Protein AF-A0A2V6CIP6-F1 (afdb_monomer)

Sequence (164 aa):
DAQRKRTTEAEFRQERDLVDTAALKHWMTNNDLSCHQFDTLMIDEARVKWVQKLAEVAARNCLPEQLRISGDYPRLVARAAHKNSLLHSMRMRNPRLESVGLTYGELLRWYFEKVLGHTVPADIDKYARDLGFASPDAFRRALLKEYLYQRYERRNENSSERFG

Radius of gyration: 22.65 Å; Cα contacts (8 Å, |Δi|>4): 79; chains: 1; bounding box: 54×36×58 Å

Solvent-accessible surface area (backbone atoms only — not comparable to full-atom values): 9261 Å² total; per-residue (Å²): 107,74,68,54,25,54,52,40,45,53,51,56,24,60,79,66,71,32,78,47,73,66,54,39,48,50,52,29,57,78,66,76,42,51,74,68,54,48,55,50,49,29,44,52,50,37,48,52,56,47,52,50,54,51,50,52,53,53,50,60,70,46,41,65,59,51,28,51,75,74,60,51,36,66,60,53,52,52,50,53,52,51,49,52,54,51,33,53,75,69,71,42,83,77,69,52,53,78,85,72,76,49,55,72,68,57,53,45,47,46,47,26,48,70,71,69,68,40,79,73,66,93,57,55,58,60,52,30,45,76,77,65,36,96,38,57,67,55,40,52,45,52,52,51,53,50,51,55,46,55,55,49,51,55,53,48,53,62,48,54,66,73,77,104

Structure (mmCIF, N/CA/C/O backbone):
data_AF-A0A2V6CIP6-F1
#
_entry.id   AF-A0A2V6CIP6-F1
#
loop_
_atom_site.group_PDB
_atom_site.id
_atom_site.type_symbol
_atom_site.label_atom_id
_atom_site.label_alt_id
_atom_site.label_comp_id
_atom_site.label_asym_id
_atom_site.label_entity_id
_atom_site.label_seq_id
_atom_site.pdbx_PDB_ins_code
_atom_site.Cartn_x
_atom_site.Cartn_y
_atom_site.Cartn_z
_atom_site.occupancy
_atom_site.B_iso_or_equiv
_atom_site.auth_seq_id
_atom_site.auth_comp_id
_atom_site.auth_asym_id
_atom_site.auth_atom_id
_atom_site.pdbx_PDB_model_num
ATOM 1 N N . ASP A 1 1 ? -8.765 17.835 17.679 1.00 63.31 1 ASP A N 1
ATOM 2 C CA . ASP A 1 1 ? -9.325 16.539 18.120 1.00 63.31 1 ASP A CA 1
ATOM 3 C C . ASP A 1 1 ? -10.707 16.199 17.593 1.00 63.31 1 ASP A C 1
ATOM 5 O O . ASP A 1 1 ? -10.835 15.133 17.007 1.00 63.31 1 ASP A O 1
ATOM 9 N N . ALA A 1 2 ? -11.711 17.078 17.683 1.00 75.94 2 ALA A N 1
ATOM 10 C CA . ALA A 1 2 ? -13.085 16.748 17.270 1.00 75.94 2 ALA A CA 1
ATOM 11 C C . ALA A 1 2 ? -13.227 16.190 15.833 1.00 75.94 2 ALA A C 1
ATOM 13 O O . ALA A 1 2 ? -13.966 15.233 15.620 1.00 75.94 2 ALA A O 1
ATOM 14 N N . GLN A 1 3 ? -12.490 16.736 14.856 1.00 76.69 3 GLN A N 1
ATOM 15 C CA . GLN A 1 3 ? -12.531 16.244 13.472 1.00 76.69 3 GLN A CA 1
ATOM 16 C C . GLN A 1 3 ? -11.895 14.853 13.314 1.00 76.69 3 GLN A C 1
ATOM 18 O O . GLN A 1 3 ? -12.451 14.002 12.631 1.00 76.69 3 GLN A O 1
ATOM 23 N N . ARG A 1 4 ? -10.758 14.598 13.978 1.00 76.06 4 ARG A N 1
ATOM 24 C CA . ARG A 1 4 ? -10.074 13.292 13.937 1.00 76.06 4 ARG A CA 1
ATOM 25 C C . ARG A 1 4 ? -10.904 12.204 14.613 1.00 76.06 4 ARG A C 1
ATOM 27 O O . ARG A 1 4 ? -10.973 11.098 14.087 1.00 76.06 4 ARG A O 1
ATOM 34 N N . LYS A 1 5 ? -11.581 12.549 15.716 1.00 86.50 5 LYS A N 1
ATOM 35 C CA . LYS A 1 5 ? -12.553 11.674 16.380 1.00 86.50 5 LYS A CA 1
ATOM 36 C C . LYS A 1 5 ? -13.651 11.247 15.405 1.00 86.50 5 LYS A C 1
ATOM 38 O O . LYS A 1 5 ? -13.838 10.060 15.201 1.00 86.50 5 LYS A O 1
ATOM 43 N N . ARG A 1 6 ? -14.319 12.207 14.748 1.00 84.69 6 ARG A N 1
ATOM 44 C CA . ARG A 1 6 ? -15.424 11.931 13.806 1.00 84.69 6 ARG A CA 1
ATOM 45 C C . ARG A 1 6 ? -15.005 11.041 12.636 1.00 84.69 6 ARG A C 1
ATOM 47 O O . ARG A 1 6 ? -15.754 10.151 12.258 1.00 84.69 6 ARG A O 1
ATOM 54 N N . THR A 1 7 ? -13.821 11.270 12.068 1.00 83.88 7 THR A N 1
ATOM 55 C CA . THR A 1 7 ? -13.294 10.417 10.992 1.00 83.88 7 THR A CA 1
ATOM 56 C C . THR A 1 7 ? -13.001 9.004 11.495 1.00 83.88 7 THR A C 1
ATOM 58 O O . THR A 1 7 ? -13.441 8.042 10.877 1.00 83.88 7 THR A O 1
ATOM 61 N N . THR A 1 8 ? -12.337 8.881 12.646 1.00 86.44 8 THR A N 1
ATOM 62 C CA . THR A 1 8 ? -12.010 7.581 13.255 1.00 86.44 8 THR A CA 1
ATOM 63 C C . THR A 1 8 ? -13.270 6.799 13.613 1.00 86.44 8 THR A C 1
ATOM 65 O O . THR A 1 8 ? -13.346 5.607 13.354 1.00 86.44 8 THR A O 1
ATOM 68 N N . GLU A 1 9 ? -14.285 7.476 14.145 1.00 88.81 9 GLU A N 1
ATOM 69 C CA . GLU A 1 9 ? -15.583 6.895 14.473 1.00 88.81 9 GLU A CA 1
ATOM 70 C C . GLU A 1 9 ? -16.319 6.383 13.227 1.00 88.81 9 GLU A C 1
ATOM 72 O O . GLU A 1 9 ? -16.853 5.276 13.241 1.00 88.81 9 GLU A O 1
ATOM 77 N N . ALA A 1 10 ? -16.326 7.153 12.136 1.00 86.69 10 ALA A N 1
ATOM 78 C CA . ALA A 1 10 ? -16.939 6.732 10.878 1.00 86.69 10 ALA A CA 1
ATOM 79 C C . ALA A 1 10 ? -16.238 5.498 10.283 1.00 86.69 10 ALA A C 1
ATOM 81 O O . ALA A 1 10 ? -16.908 4.546 9.887 1.00 86.69 10 ALA A O 1
ATOM 82 N N . GLU A 1 11 ? -14.903 5.484 10.277 1.00 84.62 11 GLU A N 1
ATOM 83 C CA . GLU A 1 11 ? -14.105 4.332 9.836 1.00 84.62 11 GLU A CA 1
ATOM 84 C C . GLU A 1 11 ? -14.337 3.108 10.730 1.00 84.62 11 GLU A C 1
ATOM 86 O O . GLU A 1 11 ? -14.597 2.017 10.230 1.00 84.62 11 GLU A O 1
ATOM 91 N N . PHE A 1 12 ? -14.310 3.293 12.054 1.00 88.12 12 PHE A N 1
ATOM 92 C CA . PHE A 1 12 ? -14.529 2.228 13.033 1.00 88.12 12 PHE A CA 1
ATOM 93 C C . PHE A 1 12 ? -15.889 1.554 12.840 1.00 88.12 12 PHE A C 1
ATOM 95 O O . PHE A 1 12 ? -15.987 0.325 12.894 1.00 88.12 12 PHE A O 1
ATOM 102 N N . ARG A 1 13 ? -16.929 2.362 12.592 1.00 88.81 13 ARG A N 1
ATOM 103 C CA . ARG A 1 13 ? -18.281 1.879 12.303 1.00 88.81 13 ARG A CA 1
ATOM 104 C C . ARG A 1 13 ? -18.343 1.134 10.975 1.00 88.81 13 ARG A C 1
ATOM 106 O O . ARG A 1 13 ? -18.926 0.058 10.923 1.00 88.81 13 ARG A O 1
ATOM 113 N N . GLN A 1 14 ? -17.730 1.678 9.926 1.00 84.50 14 GLN A N 1
ATOM 114 C CA . GLN A 1 14 ? -17.719 1.065 8.599 1.00 84.50 14 GLN A CA 1
ATOM 115 C C . GLN A 1 14 ? -16.997 -0.290 8.588 1.00 84.50 14 GLN A C 1
ATOM 117 O O . GLN A 1 14 ? -17.473 -1.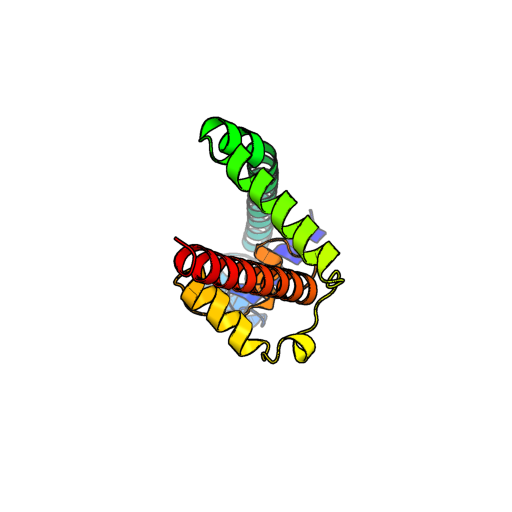226 7.963 1.00 84.50 14 GLN A O 1
ATOM 122 N N . GLU A 1 15 ? -15.874 -0.420 9.292 1.00 83.69 15 GLU A N 1
ATOM 123 C CA . GLU A 1 15 ? -15.105 -1.672 9.373 1.00 83.69 15 GLU A CA 1
ATOM 124 C C . GLU A 1 15 ? -15.840 -2.808 10.097 1.00 83.69 15 GLU A C 1
ATOM 126 O O . GLU A 1 15 ? -15.459 -3.968 9.956 1.00 83.69 15 GLU A O 1
ATOM 131 N N . ARG A 1 16 ? -16.846 -2.476 10.912 1.00 84.31 16 ARG A N 1
ATOM 132 C CA . ARG A 1 16 ? -17.571 -3.416 11.784 1.00 84.31 16 ARG A CA 1
ATOM 133 C C . ARG A 1 16 ? -19.053 -3.521 11.436 1.00 84.31 16 ARG A C 1
ATOM 135 O O . ARG A 1 16 ? -19.824 -4.034 12.241 1.00 84.31 16 ARG A O 1
ATOM 142 N N . ASP A 1 17 ? -19.446 -2.985 10.281 1.00 85.19 17 ASP A N 1
ATOM 143 C CA . ASP A 1 17 ? -20.836 -2.911 9.823 1.00 85.19 17 ASP A CA 1
ATOM 144 C C . ASP A 1 17 ? -21.795 -2.252 10.842 1.00 85.19 17 ASP A C 1
ATOM 146 O O . ASP A 1 17 ? -23.003 -2.483 10.842 1.00 85.19 17 ASP A O 1
ATOM 150 N N . LEU A 1 18 ? -21.280 -1.353 11.690 1.00 88.50 18 LEU A N 1
ATOM 151 C CA . LEU A 1 18 ? -22.044 -0.589 12.690 1.00 88.50 18 LEU A CA 1
ATOM 152 C C . LEU A 1 18 ? -22.603 0.706 12.083 1.00 88.50 18 LEU A C 1
ATOM 154 O O . LEU A 1 18 ? -22.442 1.802 12.628 1.00 88.50 18 LEU A O 1
ATOM 158 N N . VAL A 1 19 ? -23.203 0.588 10.900 1.00 80.38 19 VAL A N 1
ATOM 159 C CA . VAL A 1 19 ? -23.657 1.740 10.108 1.00 80.38 19 VAL A CA 1
ATOM 160 C C . VAL A 1 19 ? -24.877 2.402 10.751 1.00 80.38 19 VAL A C 1
ATOM 162 O O . VAL A 1 19 ? -25.018 3.625 10.698 1.00 80.38 19 VAL A O 1
ATOM 165 N N . ASP A 1 20 ? -25.734 1.612 11.401 1.00 86.94 20 ASP A N 1
ATOM 166 C CA . ASP A 1 20 ? -26.936 2.104 12.066 1.00 86.94 20 ASP A CA 1
ATOM 167 C C . ASP A 1 20 ? -26.708 2.415 13.566 1.00 86.94 20 ASP A C 1
ATOM 169 O O . ASP A 1 20 ? -25.864 1.827 14.251 1.00 86.94 20 ASP A O 1
ATOM 173 N N . THR A 1 21 ? -27.480 3.370 14.092 1.00 85.12 21 THR A N 1
ATOM 174 C CA . THR A 1 21 ? -27.384 3.837 15.485 1.00 85.12 21 THR A CA 1
ATOM 175 C C . THR A 1 21 ? -27.805 2.783 16.519 1.00 85.12 21 THR A C 1
ATOM 177 O O . THR A 1 21 ? -27.266 2.763 17.624 1.00 85.12 21 THR A O 1
ATOM 180 N N . ALA A 1 22 ? -28.761 1.914 16.199 1.00 88.94 22 ALA A N 1
ATOM 181 C CA . ALA A 1 22 ? -29.170 0.777 17.020 1.00 88.94 22 ALA A CA 1
ATOM 182 C C . ALA A 1 22 ? -28.100 -0.329 17.057 1.00 88.94 22 ALA A C 1
ATOM 184 O O . ALA A 1 22 ? -27.813 -0.825 18.144 1.00 88.94 22 ALA A O 1
ATOM 185 N N . ALA A 1 23 ? -27.456 -0.657 15.933 1.00 88.56 23 ALA A N 1
ATOM 186 C CA . ALA A 1 23 ? -26.330 -1.586 15.856 1.00 88.56 23 ALA A CA 1
ATOM 187 C C . ALA A 1 23 ? -25.147 -1.085 16.692 1.00 88.56 23 ALA A C 1
ATOM 189 O O . ALA A 1 23 ? -24.597 -1.830 17.504 1.00 88.56 23 ALA A O 1
ATOM 190 N N . LEU A 1 24 ? -24.813 0.207 16.582 1.00 89.81 24 LEU A N 1
ATOM 191 C CA . LEU A 1 24 ? -23.804 0.820 17.443 1.00 89.81 24 LEU A CA 1
ATOM 192 C C . LEU A 1 24 ? -24.207 0.776 18.917 1.00 89.81 24 LEU A C 1
ATOM 194 O O . LEU A 1 24 ? -23.387 0.428 19.760 1.00 89.81 24 LEU A O 1
ATOM 198 N N . LYS A 1 25 ? -25.454 1.132 19.247 1.00 89.25 25 LYS A N 1
ATOM 199 C CA . LYS A 1 25 ? -25.923 1.125 20.635 1.00 89.25 25 LYS A CA 1
ATOM 200 C C . LYS A 1 25 ? -25.876 -0.282 21.221 1.00 89.25 25 LYS A C 1
ATOM 202 O O . LYS A 1 25 ? -25.443 -0.441 22.354 1.00 89.25 25 LYS A O 1
ATOM 207 N N . HIS A 1 26 ? -26.262 -1.290 20.444 1.00 91.56 26 HIS A N 1
ATOM 208 C CA . HIS A 1 26 ? -26.163 -2.689 20.838 1.00 91.56 26 HIS A CA 1
ATOM 209 C C . HIS A 1 26 ? -24.705 -3.101 21.065 1.00 91.56 26 HIS A C 1
ATOM 211 O O . HIS A 1 26 ? -24.393 -3.679 22.100 1.00 91.56 26 HIS A O 1
ATOM 217 N N . TRP A 1 27 ? -23.795 -2.725 20.163 1.00 93.56 27 TRP A N 1
ATOM 218 C CA . TRP A 1 27 ? -22.363 -2.949 20.347 1.00 93.56 27 TRP A CA 1
ATOM 219 C C . TRP A 1 27 ? -21.833 -2.261 21.613 1.00 93.56 27 TRP A C 1
ATOM 221 O O . TRP A 1 27 ? -21.147 -2.897 22.405 1.00 93.56 27 TRP A O 1
ATOM 231 N N . MET A 1 28 ? -22.197 -1.000 21.859 1.00 94.06 28 MET A N 1
ATOM 232 C CA . MET A 1 28 ? -21.804 -0.276 23.071 1.00 94.06 28 MET A CA 1
ATOM 233 C C . MET A 1 28 ? -22.343 -0.949 24.334 1.00 94.06 28 MET A C 1
ATOM 235 O O . MET A 1 28 ? -21.593 -1.116 25.287 1.00 94.06 28 MET A O 1
ATOM 239 N N . THR A 1 29 ? -23.610 -1.374 24.337 1.00 93.56 29 THR A N 1
ATOM 240 C CA . THR A 1 29 ? -24.207 -2.110 25.460 1.00 93.56 29 THR A CA 1
ATOM 241 C C . THR A 1 29 ? -23.497 -3.439 25.698 1.00 93.56 29 THR A C 1
ATOM 243 O O . THR A 1 29 ? -23.178 -3.743 26.837 1.00 93.56 29 THR A O 1
ATOM 246 N N . ASN A 1 30 ? -23.174 -4.190 24.644 1.00 94.44 30 ASN A N 1
ATOM 247 C CA . ASN A 1 30 ? -22.440 -5.453 24.764 1.00 94.44 30 ASN A CA 1
ATOM 248 C C . ASN A 1 30 ? -20.991 -5.269 25.249 1.00 94.44 30 ASN A C 1
ATOM 250 O O . ASN A 1 30 ? -20.375 -6.239 25.677 1.00 94.44 30 ASN A O 1
ATOM 254 N N . ASN A 1 31 ? -20.439 -4.056 25.150 1.00 92.00 31 ASN A N 1
ATOM 255 C CA . ASN A 1 31 ? -19.096 -3.711 25.623 1.00 92.00 31 ASN A CA 1
ATOM 256 C C . ASN A 1 31 ? -19.124 -2.858 26.907 1.00 92.00 31 ASN A C 1
ATOM 258 O O . ASN A 1 31 ? -18.098 -2.292 27.276 1.00 92.00 31 ASN A O 1
ATOM 262 N N . ASP A 1 32 ? -20.284 -2.731 27.562 1.00 94.25 32 ASP A N 1
ATOM 263 C CA . ASP A 1 32 ? -20.482 -1.931 28.779 1.00 94.25 32 ASP A CA 1
ATOM 264 C C . ASP A 1 32 ? -20.008 -0.469 28.652 1.00 94.25 32 ASP A C 1
ATOM 266 O O . ASP A 1 32 ? -19.502 0.148 29.593 1.00 94.25 32 ASP A O 1
ATOM 270 N N . LEU A 1 33 ? -20.181 0.114 27.462 1.00 94.00 33 LEU A N 1
ATOM 271 C CA . LEU A 1 33 ? -19.759 1.476 27.152 1.00 94.00 33 LEU A CA 1
ATOM 272 C C . LEU A 1 33 ? -20.924 2.463 27.234 1.00 94.00 33 LEU A C 1
ATOM 274 O O . LEU A 1 33 ? -21.921 2.370 26.515 1.00 94.00 33 LEU A O 1
ATOM 278 N N . SER A 1 34 ? -20.746 3.504 28.044 1.00 93.00 34 SER A N 1
ATOM 279 C CA . SER A 1 34 ? -21.527 4.739 27.940 1.00 93.00 34 SER A CA 1
ATOM 280 C C . SER A 1 34 ? -21.110 5.571 26.720 1.00 93.00 34 SER A C 1
ATOM 282 O O . SER A 1 34 ? -20.009 5.422 26.188 1.00 93.00 34 SER A O 1
ATOM 284 N N . CYS A 1 35 ? -21.950 6.528 26.309 1.00 88.31 35 CYS A N 1
ATO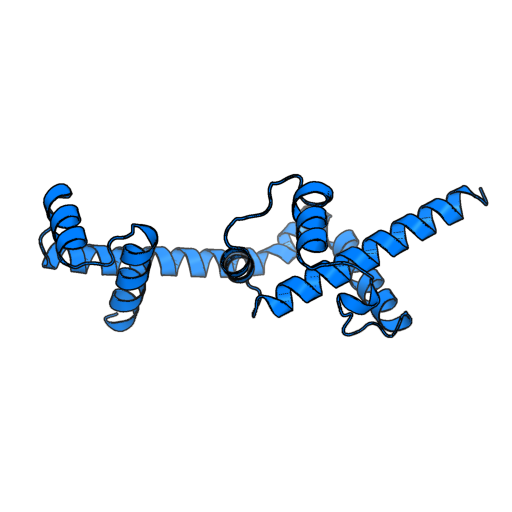M 285 C CA . CYS A 1 35 ? -21.616 7.461 25.224 1.00 88.31 35 CYS A CA 1
ATOM 286 C C . CYS A 1 35 ? -20.313 8.234 25.481 1.00 88.31 35 CYS A C 1
ATOM 288 O O . CYS A 1 35 ? -19.535 8.441 24.557 1.00 88.31 35 CYS A O 1
ATOM 290 N N . HIS A 1 36 ? -20.046 8.621 26.731 1.00 90.94 36 HIS A N 1
ATOM 291 C CA . HIS A 1 36 ? -18.812 9.321 27.093 1.00 90.94 36 HIS A CA 1
ATOM 292 C C . HIS A 1 36 ? -17.577 8.407 27.006 1.00 90.94 36 HIS A C 1
ATOM 294 O O . HIS A 1 36 ? -16.516 8.824 26.537 1.00 90.94 36 HIS A O 1
ATOM 300 N N . GLN A 1 37 ? -17.704 7.150 27.441 1.00 91.06 37 GLN A N 1
ATOM 301 C CA . GLN A 1 37 ? -16.624 6.165 27.323 1.00 91.06 37 GLN A CA 1
ATOM 302 C C . GLN A 1 37 ? -16.350 5.814 25.861 1.00 91.06 37 GLN A C 1
ATOM 304 O O . GLN A 1 37 ? -15.190 5.718 25.477 1.00 91.06 37 GLN A O 1
ATOM 309 N N . PHE A 1 38 ? -17.389 5.705 25.033 1.00 91.62 38 PHE A N 1
ATOM 310 C CA . PHE A 1 38 ? -17.234 5.535 23.591 1.00 91.62 38 PHE A CA 1
ATOM 311 C C . PHE A 1 38 ? -16.521 6.728 22.943 1.00 91.62 38 PHE A C 1
ATOM 313 O O . PHE A 1 38 ? -15.585 6.544 22.171 1.00 91.62 38 PHE A O 1
ATOM 320 N N . ASP A 1 39 ? -16.895 7.956 23.308 1.00 90.31 39 ASP A N 1
ATOM 321 C CA . ASP A 1 39 ? -16.215 9.160 22.824 1.00 90.31 39 ASP A CA 1
ATOM 322 C C . ASP A 1 39 ? -14.728 9.176 23.205 1.00 90.31 39 ASP A C 1
ATOM 324 O O . ASP A 1 39 ? -13.880 9.521 22.380 1.00 90.31 39 ASP A O 1
ATOM 328 N N . THR A 1 40 ? -14.407 8.762 24.433 1.00 91.81 40 THR A N 1
ATOM 329 C CA . THR A 1 40 ? -13.021 8.634 24.908 1.00 91.81 40 THR A CA 1
ATOM 330 C C . THR A 1 40 ? -12.272 7.556 24.125 1.00 91.81 40 THR A C 1
ATOM 332 O O . THR A 1 40 ? -11.173 7.806 23.635 1.00 91.81 40 THR A O 1
ATOM 335 N N . LEU A 1 41 ? -12.904 6.400 23.907 1.00 92.62 41 LEU A N 1
ATOM 336 C CA . LEU A 1 41 ? -12.349 5.299 23.122 1.00 92.62 41 LEU A CA 1
ATOM 337 C C . LEU A 1 41 ? -12.018 5.734 21.688 1.00 92.62 41 LEU A C 1
ATOM 339 O O . LEU A 1 41 ? -10.948 5.414 21.184 1.00 92.62 41 LEU A O 1
ATOM 343 N N . MET A 1 42 ? -12.888 6.512 21.037 1.00 93.12 42 MET A N 1
ATOM 344 C CA . MET A 1 42 ? -12.633 7.024 19.684 1.00 93.12 42 MET A CA 1
ATOM 345 C C . MET A 1 42 ? -11.508 8.067 19.641 1.00 93.12 42 MET A C 1
ATOM 347 O O . MET A 1 42 ? -10.820 8.191 18.626 1.00 93.12 42 MET A O 1
ATOM 351 N N . ILE A 1 43 ? -11.293 8.822 20.723 1.00 89.25 43 ILE A N 1
ATOM 352 C CA . ILE A 1 43 ? -10.141 9.729 20.842 1.00 89.25 43 ILE A CA 1
ATOM 353 C C . ILE A 1 43 ? -8.844 8.928 20.968 1.00 89.25 43 ILE A C 1
ATOM 355 O O . ILE A 1 43 ? -7.864 9.253 20.294 1.00 89.25 43 ILE A O 1
ATOM 359 N N . ASP A 1 44 ? -8.830 7.889 21.798 1.00 89.62 44 ASP A N 1
ATOM 360 C CA . ASP A 1 44 ? -7.647 7.051 21.986 1.00 89.62 44 ASP A CA 1
ATOM 361 C C . ASP A 1 44 ? -7.325 6.234 20.731 1.00 89.62 44 ASP A C 1
ATOM 363 O O . ASP A 1 44 ? -6.172 6.207 20.300 1.00 89.62 44 ASP A O 1
ATOM 367 N N . GLU A 1 45 ? -8.337 5.702 20.048 1.00 91.12 45 GLU A N 1
ATOM 368 C CA . GLU A 1 45 ? -8.173 5.054 18.744 1.00 91.12 45 GLU A CA 1
ATOM 369 C C . GLU A 1 45 ? -7.576 6.022 17.709 1.00 91.12 45 GLU A C 1
ATOM 371 O O . GLU A 1 45 ? -6.631 5.686 16.991 1.00 91.12 45 GLU A O 1
ATOM 376 N N . ALA A 1 46 ? -8.043 7.276 17.679 1.00 85.12 46 ALA A N 1
ATOM 377 C CA . ALA A 1 46 ? -7.483 8.290 16.787 1.00 85.12 46 ALA A CA 1
ATOM 378 C C . ALA A 1 46 ? -5.997 8.572 17.085 1.00 85.12 46 ALA A C 1
ATOM 380 O O . ALA A 1 46 ? -5.222 8.857 16.165 1.00 85.12 46 ALA A O 1
ATOM 381 N N . ARG A 1 47 ? -5.577 8.491 18.357 1.00 85.31 47 ARG A N 1
ATOM 382 C CA . ARG A 1 47 ? -4.167 8.626 18.760 1.00 85.31 47 ARG A CA 1
ATOM 383 C C . ARG A 1 47 ? -3.344 7.421 18.321 1.00 85.31 47 ARG A C 1
ATOM 385 O O . ARG A 1 47 ? -2.257 7.620 17.780 1.00 85.31 47 ARG A O 1
ATOM 392 N N . VAL A 1 48 ? -3.858 6.202 18.491 1.00 87.81 48 VAL A N 1
ATOM 393 C CA . VAL A 1 48 ? -3.192 4.969 18.041 1.00 87.81 48 VAL A CA 1
ATOM 394 C C . VAL A 1 48 ? -2.961 5.007 16.532 1.00 87.81 48 VAL A C 1
ATOM 396 O O . VAL A 1 48 ? -1.817 4.871 16.091 1.00 87.81 48 VAL A O 1
ATOM 399 N N . LYS A 1 49 ? -4.002 5.304 15.742 1.00 83.62 49 LYS A N 1
ATOM 400 C CA . LYS A 1 49 ? -3.883 5.448 14.281 1.00 83.62 49 LYS A CA 1
ATOM 401 C C . LYS A 1 49 ? -2.864 6.521 13.887 1.00 83.62 49 LYS A C 1
ATOM 403 O O . LYS A 1 49 ? -2.119 6.360 12.921 1.00 83.62 49 LYS A O 1
ATOM 408 N N . TRP A 1 50 ? -2.787 7.622 14.637 1.00 80.81 50 TRP A N 1
ATOM 409 C CA . TRP A 1 50 ? -1.795 8.669 14.387 1.00 80.81 50 TRP A CA 1
ATOM 410 C C . TRP A 1 50 ? -0.358 8.203 14.659 1.00 80.81 50 TRP A C 1
ATOM 412 O O . TRP A 1 50 ? 0.519 8.447 13.829 1.00 80.81 50 TRP A O 1
ATOM 422 N N . VAL A 1 51 ? -0.115 7.504 15.771 1.00 85.06 51 VAL A N 1
ATOM 423 C CA . VAL A 1 51 ? 1.207 6.941 16.096 1.00 85.06 51 VAL A CA 1
ATOM 424 C C . VAL A 1 51 ? 1.631 5.905 15.056 1.00 85.06 51 VAL A C 1
ATOM 426 O O . VAL A 1 51 ? 2.768 5.950 14.592 1.00 85.06 51 VAL A O 1
ATOM 429 N N . GLN A 1 52 ? 0.721 5.025 14.631 1.00 83.31 52 GLN A N 1
ATOM 430 C CA . GLN A 1 52 ? 0.986 4.062 13.556 1.00 83.31 52 GLN A CA 1
ATOM 431 C C . GLN A 1 52 ? 1.396 4.771 12.263 1.00 83.31 52 GLN A C 1
ATOM 433 O O . GLN A 1 52 ? 2.430 4.449 11.683 1.00 83.31 52 GLN A O 1
ATOM 438 N N . LYS A 1 53 ? 0.663 5.815 11.865 1.00 77.56 53 LYS A N 1
ATOM 439 C CA . LYS A 1 53 ? 0.989 6.601 10.670 1.00 77.56 53 LYS A CA 1
ATOM 440 C C . LYS A 1 53 ? 2.350 7.297 10.770 1.00 77.56 53 LYS A C 1
ATOM 442 O O . LYS A 1 53 ? 3.075 7.377 9.781 1.00 77.56 53 LYS A O 1
ATOM 447 N N . LEU A 1 54 ? 2.724 7.795 11.950 1.00 77.06 54 LEU A N 1
ATOM 448 C CA . LEU A 1 54 ? 4.062 8.349 12.181 1.00 77.06 54 LEU A CA 1
ATOM 449 C C . LEU A 1 54 ? 5.152 7.277 12.075 1.00 77.06 54 LEU A C 1
ATOM 451 O O . LEU A 1 54 ? 6.184 7.521 11.449 1.00 77.06 54 LEU A O 1
ATOM 455 N N . ALA A 1 55 ? 4.916 6.100 12.655 1.00 79.31 55 ALA A N 1
ATOM 456 C CA . ALA A 1 55 ? 5.839 4.975 12.586 1.00 79.31 55 ALA A CA 1
ATOM 457 C C . ALA A 1 55 ? 6.030 4.488 11.141 1.00 79.31 55 ALA A C 1
ATOM 459 O O . ALA A 1 55 ? 7.161 4.258 10.726 1.00 79.31 55 ALA A O 1
ATOM 460 N N . GLU A 1 56 ? 4.962 4.415 10.343 1.00 80.38 56 GLU A N 1
ATOM 461 C CA . GLU A 1 56 ? 5.039 4.097 8.912 1.00 80.38 56 GLU A CA 1
ATOM 462 C C . GLU A 1 56 ? 5.901 5.100 8.139 1.00 80.38 56 GLU A C 1
ATOM 464 O O . GLU A 1 56 ? 6.723 4.704 7.311 1.00 80.38 56 GLU A O 1
ATOM 469 N N . VAL A 1 57 ? 5.747 6.401 8.408 1.00 75.06 57 VAL A N 1
ATOM 470 C CA . VAL A 1 57 ? 6.565 7.447 7.773 1.00 75.06 57 VAL A CA 1
ATOM 471 C C . VAL A 1 57 ? 8.033 7.304 8.174 1.00 75.06 57 VAL A C 1
ATOM 473 O O . VAL A 1 57 ? 8.9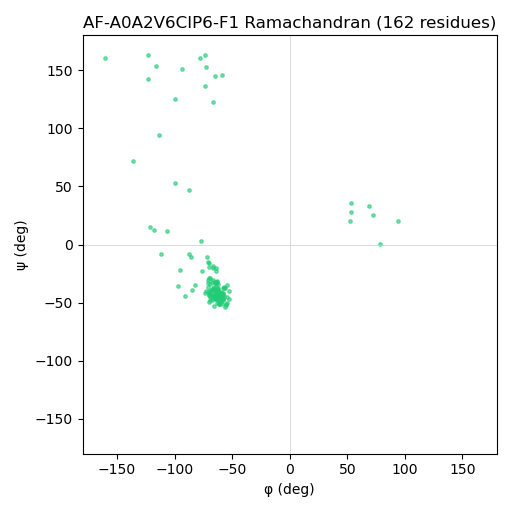07 7.342 7.308 1.00 75.06 57 VAL A O 1
ATOM 476 N N . ALA A 1 58 ? 8.312 7.095 9.462 1.00 72.69 58 ALA A N 1
ATOM 477 C CA . ALA A 1 58 ? 9.670 6.876 9.949 1.00 72.69 58 ALA A CA 1
ATOM 478 C C . ALA A 1 58 ? 10.299 5.623 9.314 1.00 72.69 58 ALA A C 1
ATOM 480 O O . ALA A 1 58 ? 11.410 5.690 8.792 1.00 72.69 58 ALA A O 1
ATOM 481 N N . ALA A 1 59 ? 9.561 4.512 9.261 1.00 78.06 59 ALA A N 1
ATOM 482 C CA . ALA A 1 59 ? 10.008 3.268 8.643 1.00 78.06 59 ALA A CA 1
ATOM 483 C C . ALA A 1 59 ? 10.295 3.435 7.142 1.00 78.06 59 ALA A C 1
ATOM 485 O O . ALA A 1 59 ? 11.325 2.965 6.659 1.00 78.06 59 ALA A O 1
ATOM 486 N N . ARG A 1 60 ? 9.436 4.154 6.401 1.00 78.06 60 ARG A N 1
ATOM 487 C CA . ARG A 1 60 ? 9.673 4.469 4.980 1.00 78.06 60 ARG A CA 1
ATOM 488 C C . ARG A 1 60 ? 10.931 5.314 4.785 1.00 78.06 60 ARG A C 1
ATOM 490 O O . ARG A 1 60 ? 11.675 5.062 3.841 1.00 78.06 60 ARG A O 1
ATOM 497 N N . ASN A 1 61 ? 11.187 6.274 5.672 1.00 78.38 61 ASN A N 1
ATOM 498 C CA . ASN A 1 61 ? 12.372 7.129 5.590 1.00 78.38 61 ASN A CA 1
ATOM 499 C C . ASN A 1 61 ? 13.672 6.378 5.896 1.00 78.38 61 ASN A C 1
ATOM 501 O O . ASN A 1 61 ? 14.697 6.750 5.346 1.00 78.38 61 ASN A O 1
ATOM 505 N N . CYS A 1 62 ? 13.629 5.327 6.720 1.00 84.88 62 CYS A N 1
ATOM 506 C CA . CYS A 1 62 ? 14.789 4.481 7.023 1.00 84.88 62 CYS A CA 1
ATOM 507 C C . CYS A 1 62 ? 14.984 3.319 6.034 1.00 84.88 62 CYS A C 1
ATOM 509 O O . CYS A 1 62 ? 15.981 2.596 6.113 1.00 84.88 62 CYS A O 1
ATOM 511 N N . LEU A 1 63 ? 14.029 3.090 5.127 1.00 85.56 63 LEU A N 1
ATOM 512 C CA . LEU A 1 63 ? 14.074 1.978 4.181 1.00 85.56 63 LEU A CA 1
ATOM 513 C C . LEU A 1 63 ? 15.318 2.019 3.273 1.00 85.56 63 LEU A C 1
ATOM 515 O O . LEU A 1 63 ? 15.943 0.969 3.116 1.00 85.56 63 LEU A O 1
ATOM 519 N N . PRO A 1 64 ? 15.738 3.165 2.695 1.00 87.38 64 PRO A N 1
ATOM 520 C CA . PRO A 1 64 ? 16.960 3.218 1.894 1.00 87.38 64 PRO A CA 1
ATOM 521 C C . PRO A 1 64 ? 18.201 2.782 2.678 1.00 87.38 64 PRO A C 1
ATOM 523 O O . PRO A 1 64 ? 19.029 2.043 2.153 1.00 87.38 64 PRO A O 1
ATOM 526 N N . GLU A 1 65 ? 18.328 3.195 3.936 1.00 90.38 65 GLU A N 1
ATOM 527 C CA . GLU A 1 65 ? 19.444 2.838 4.810 1.00 90.38 65 GLU A CA 1
ATOM 528 C C . GLU A 1 65 ? 19.430 1.340 5.125 1.00 90.38 65 GLU A C 1
ATOM 530 O O . GLU A 1 65 ? 20.464 0.687 5.001 1.00 90.38 65 GLU A O 1
ATOM 535 N N . GLN A 1 66 ? 18.264 0.763 5.423 1.00 88.88 66 GLN A N 1
ATOM 536 C CA . GLN A 1 66 ? 18.131 -0.684 5.630 1.00 88.88 66 GLN A CA 1
ATOM 537 C C . GLN A 1 66 ? 18.452 -1.493 4.368 1.00 88.88 66 GLN A C 1
ATOM 539 O O . GLN A 1 66 ? 19.120 -2.526 4.438 1.00 88.88 66 GLN A O 1
ATOM 544 N N . LEU A 1 67 ? 18.054 -1.006 3.191 1.00 91.06 67 LEU A N 1
ATOM 545 C CA . LEU A 1 67 ? 18.424 -1.621 1.914 1.00 91.06 67 LEU A CA 1
ATOM 546 C C . LEU A 1 67 ? 19.935 -1.536 1.654 1.00 91.06 67 LEU A C 1
ATOM 548 O O . LEU A 1 67 ? 20.502 -2.429 1.027 1.00 91.06 67 LEU A O 1
ATOM 552 N N . ARG A 1 68 ? 20.609 -0.470 2.107 1.00 92.44 68 ARG A N 1
ATOM 553 C CA . ARG A 1 68 ? 22.074 -0.361 2.004 1.00 92.44 68 ARG A CA 1
ATOM 554 C C . ARG A 1 68 ? 22.765 -1.340 2.947 1.00 92.44 68 ARG A C 1
ATOM 556 O O . ARG A 1 68 ? 23.701 -2.002 2.518 1.00 92.44 68 ARG A O 1
ATOM 563 N N . ILE A 1 69 ? 22.281 -1.463 4.184 1.00 92.69 69 ILE A N 1
ATOM 564 C CA . ILE A 1 69 ? 22.825 -2.389 5.189 1.00 92.69 69 ILE A CA 1
ATOM 565 C C . ILE A 1 69 ? 22.672 -3.848 4.743 1.00 92.69 69 ILE A C 1
ATOM 567 O O . ILE A 1 69 ? 23.622 -4.618 4.830 1.00 92.69 69 ILE A O 1
ATOM 571 N N . SER A 1 70 ? 21.502 -4.222 4.223 1.00 91.94 70 SER A N 1
ATOM 572 C CA . SER A 1 70 ? 21.241 -5.573 3.695 1.00 91.94 70 SER A CA 1
ATOM 573 C C . SER A 1 70 ? 21.945 -5.868 2.365 1.00 91.94 70 SER A C 1
ATOM 575 O O . SER A 1 70 ? 21.960 -7.013 1.924 1.00 91.94 70 SER A O 1
ATOM 577 N N . GLY A 1 71 ? 22.525 -4.856 1.709 1.00 91.25 71 GLY A N 1
ATOM 578 C CA . GLY A 1 71 ? 23.181 -4.993 0.407 1.00 91.25 71 GLY A CA 1
ATOM 579 C C . GLY A 1 71 ? 22.226 -5.045 -0.793 1.00 91.25 71 GLY A C 1
ATOM 580 O O . GLY A 1 71 ? 22.686 -5.113 -1.931 1.00 91.25 71 GLY A O 1
ATOM 581 N N . ASP A 1 72 ? 20.911 -4.955 -0.584 1.00 93.12 72 ASP A N 1
ATOM 582 C CA . ASP A 1 72 ? 19.905 -4.995 -1.654 1.00 93.12 72 ASP A CA 1
ATOM 583 C C . ASP A 1 72 ? 19.791 -3.686 -2.450 1.00 93.12 72 ASP A C 1
ATOM 585 O O . ASP A 1 72 ? 19.334 -3.678 -3.600 1.00 93.12 72 ASP A O 1
ATOM 589 N N . TYR A 1 73 ? 20.204 -2.563 -1.858 1.00 92.12 73 TYR A N 1
ATOM 590 C CA . TYR A 1 73 ? 20.037 -1.235 -2.447 1.00 92.12 73 TYR A CA 1
ATOM 591 C C . TYR A 1 73 ? 20.620 -1.106 -3.866 1.00 92.12 73 TYR A C 1
ATOM 593 O O . TYR A 1 73 ? 19.882 -0.670 -4.756 1.00 92.12 73 TYR A O 1
ATOM 601 N N . PRO A 1 74 ? 21.883 -1.501 -4.148 1.00 92.31 74 PRO A N 1
ATOM 602 C CA . PRO A 1 74 ? 22.467 -1.328 -5.479 1.00 92.31 74 PRO A CA 1
ATOM 603 C C . PRO A 1 74 ? 21.691 -2.082 -6.56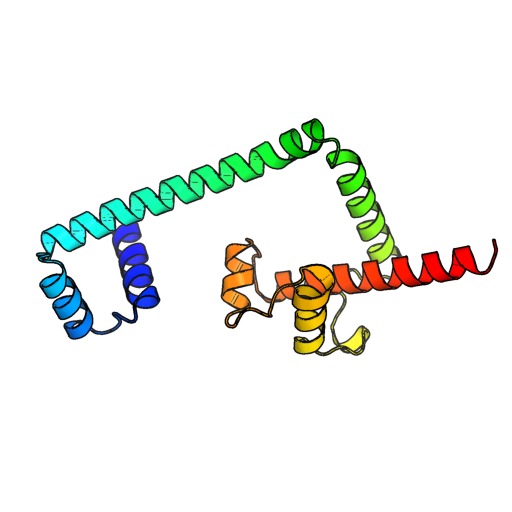3 1.00 92.31 74 PRO A C 1
ATOM 605 O O . PRO A 1 74 ? 21.419 -1.530 -7.631 1.00 92.31 74 PRO A O 1
ATOM 608 N N . ARG A 1 75 ? 21.260 -3.316 -6.266 1.00 93.25 75 ARG A N 1
ATOM 609 C CA . ARG A 1 75 ? 20.468 -4.153 -7.178 1.00 93.25 75 ARG A CA 1
ATOM 610 C C . ARG A 1 75 ? 19.126 -3.502 -7.506 1.00 93.25 75 ARG A C 1
ATOM 612 O O . ARG A 1 75 ? 18.724 -3.456 -8.670 1.00 93.25 75 ARG A O 1
ATOM 619 N N . LEU A 1 76 ? 18.430 -2.982 -6.495 1.00 91.12 76 LEU A N 1
ATOM 620 C CA . LEU A 1 76 ? 17.124 -2.346 -6.676 1.00 91.12 76 LEU A CA 1
ATOM 621 C C . LEU A 1 76 ? 17.221 -1.025 -7.448 1.00 91.12 76 LEU A C 1
ATOM 623 O O . LEU A 1 76 ? 16.385 -0.775 -8.319 1.00 91.12 76 LEU A O 1
ATOM 627 N N . VAL A 1 77 ? 18.252 -0.213 -7.194 1.00 91.88 77 VAL A N 1
ATOM 628 C CA . VAL A 1 77 ? 18.503 1.028 -7.945 1.00 91.88 77 VAL A CA 1
ATOM 629 C C . VAL A 1 77 ? 18.826 0.734 -9.408 1.00 91.88 77 VAL A C 1
ATOM 631 O O . VAL A 1 77 ? 18.221 1.340 -10.294 1.00 91.88 77 VAL A O 1
ATOM 634 N N . ALA A 1 78 ? 19.718 -0.225 -9.677 1.00 90.88 78 ALA A N 1
ATOM 635 C CA . ALA A 1 78 ? 20.058 -0.626 -11.041 1.00 90.88 78 ALA A CA 1
ATOM 636 C C . ALA A 1 78 ? 18.817 -1.112 -11.806 1.00 90.88 78 ALA A C 1
ATOM 638 O O . ALA A 1 78 ? 18.548 -0.663 -12.921 1.00 90.88 78 ALA A O 1
ATOM 639 N N . ARG A 1 79 ? 17.995 -1.952 -11.166 1.00 91.19 79 ARG A N 1
ATOM 640 C CA . ARG A 1 79 ? 16.728 -2.432 -11.730 1.00 91.19 79 ARG A CA 1
ATOM 641 C C . ARG A 1 79 ? 15.750 -1.291 -12.016 1.00 91.19 79 ARG A C 1
ATOM 643 O O . ARG A 1 79 ? 15.106 -1.283 -13.064 1.00 91.19 79 ARG A O 1
ATOM 650 N N . ALA A 1 80 ? 15.620 -0.329 -11.102 1.00 89.44 80 ALA A N 1
ATOM 651 C CA . ALA A 1 80 ? 14.746 0.826 -11.290 1.00 89.44 80 ALA A CA 1
ATOM 652 C C . ALA A 1 80 ? 15.199 1.696 -12.475 1.00 89.44 80 ALA A C 1
ATOM 654 O O . ALA A 1 80 ? 14.371 2.069 -13.311 1.00 89.44 80 ALA A O 1
ATOM 655 N N . ALA A 1 81 ? 16.504 1.962 -12.587 1.00 89.88 81 ALA A N 1
ATOM 656 C CA . ALA A 1 81 ? 17.086 2.704 -13.701 1.00 89.88 81 ALA A CA 1
ATOM 657 C C . ALA A 1 81 ? 16.884 1.970 -15.036 1.00 89.88 81 ALA A C 1
ATOM 659 O O . ALA A 1 81 ? 16.392 2.568 -15.993 1.00 89.88 81 ALA A O 1
ATOM 660 N N . HIS A 1 82 ? 17.175 0.666 -15.083 1.00 90.06 82 HIS A N 1
ATOM 661 C CA . HIS A 1 82 ? 17.004 -0.148 -16.286 1.00 90.06 82 HIS A CA 1
ATOM 662 C C . HIS A 1 82 ? 15.547 -0.164 -16.758 1.00 90.06 82 HIS A C 1
ATOM 664 O O . HIS A 1 82 ? 15.260 0.135 -17.918 1.00 90.06 82 HIS A O 1
ATOM 670 N N . LYS A 1 83 ? 14.608 -0.406 -15.836 1.00 88.38 83 LYS A N 1
ATOM 671 C CA . LYS A 1 83 ? 13.173 -0.360 -16.123 1.00 88.38 83 LYS A CA 1
ATOM 672 C C . LYS A 1 83 ? 12.746 0.993 -16.691 1.00 88.38 83 LYS A C 1
ATOM 674 O O . LYS A 1 83 ? 11.980 1.039 -17.651 1.00 88.38 83 LYS A O 1
ATOM 679 N N . ASN A 1 84 ? 13.224 2.096 -16.117 1.00 85.69 84 ASN A N 1
ATOM 680 C CA . ASN A 1 84 ? 12.863 3.429 -16.591 1.00 85.69 84 ASN A CA 1
ATOM 681 C C . ASN A 1 84 ? 13.409 3.703 -18.003 1.00 85.69 84 ASN A C 1
ATOM 683 O O . ASN A 1 84 ? 12.666 4.177 -18.864 1.00 85.69 84 ASN A O 1
ATOM 687 N N . SER A 1 85 ? 14.671 3.350 -18.262 1.00 86.62 85 SER A N 1
ATOM 688 C CA . SER A 1 85 ? 15.297 3.472 -19.585 1.00 86.62 85 SER A CA 1
ATOM 689 C C . SER A 1 85 ? 14.573 2.638 -20.643 1.00 86.62 85 SER A C 1
ATOM 691 O O . SER A 1 85 ? 14.312 3.128 -21.741 1.00 86.62 85 SER A O 1
ATOM 693 N N . LEU A 1 86 ? 14.172 1.413 -20.296 1.00 85.12 86 LEU A N 1
ATOM 694 C CA . LEU A 1 86 ? 13.401 0.528 -21.164 1.00 85.12 86 LEU A CA 1
ATOM 695 C C . LEU A 1 86 ? 12.038 1.123 -21.544 1.00 85.12 86 LEU A C 1
ATOM 697 O O . LEU A 1 86 ? 11.671 1.198 -22.714 1.00 85.12 86 LEU A O 1
ATOM 701 N N . LEU A 1 87 ? 11.264 1.562 -20.553 1.00 81.69 87 LEU A N 1
ATOM 702 C CA . LEU A 1 87 ? 9.941 2.131 -20.812 1.00 81.69 87 LEU A CA 1
ATOM 703 C C . LEU A 1 87 ? 10.036 3.409 -21.654 1.00 81.69 87 LEU A C 1
ATOM 705 O O . LEU A 1 87 ? 9.153 3.689 -22.470 1.00 81.69 87 LEU A O 1
ATOM 709 N N . HIS A 1 88 ? 11.120 4.169 -21.484 1.00 83.19 88 HIS A N 1
ATOM 710 C CA . HIS A 1 88 ? 11.411 5.335 -22.303 1.00 83.19 88 HIS A CA 1
ATOM 711 C C . HIS A 1 88 ? 11.741 4.954 -23.753 1.00 83.19 88 HIS A C 1
ATOM 713 O O . HIS A 1 88 ? 11.169 5.545 -24.670 1.00 83.19 88 HIS A O 1
ATOM 719 N N . SER A 1 89 ? 12.613 3.965 -23.977 1.00 79.56 89 SER A N 1
ATOM 720 C CA . SER A 1 89 ? 13.008 3.534 -25.326 1.00 79.56 89 SER A CA 1
ATOM 721 C C . SER A 1 89 ? 11.832 2.957 -26.120 1.00 79.56 89 SER A C 1
ATOM 723 O O . SER A 1 89 ? 11.716 3.197 -27.319 1.00 79.56 89 SER A O 1
ATOM 725 N N . MET A 1 90 ? 10.885 2.304 -25.442 1.00 73.25 90 MET A N 1
ATOM 726 C CA . MET A 1 90 ? 9.652 1.791 -26.047 1.00 73.25 90 MET A CA 1
ATOM 727 C C . MET A 1 90 ? 8.588 2.872 -26.319 1.00 73.25 90 MET A C 1
ATOM 729 O O . MET A 1 90 ? 7.480 2.540 -26.733 1.00 73.25 90 MET A O 1
ATOM 733 N N . ARG A 1 91 ? 8.875 4.159 -26.049 1.00 72.81 91 ARG A N 1
ATOM 734 C CA . ARG A 1 91 ? 7.904 5.279 -26.071 1.00 72.81 91 ARG A CA 1
ATOM 735 C C . ARG A 1 91 ? 6.650 5.022 -25.213 1.00 72.81 91 ARG A C 1
ATOM 737 O O . ARG A 1 91 ? 5.634 5.697 -25.356 1.00 72.81 91 ARG A O 1
ATOM 744 N N . MET A 1 92 ? 6.734 4.094 -24.262 1.00 68.25 92 MET A N 1
ATOM 745 C CA . MET A 1 92 ? 5.637 3.625 -23.414 1.00 68.25 92 MET A CA 1
ATOM 746 C C . MET A 1 92 ? 5.691 4.298 -22.039 1.00 68.25 92 MET A C 1
ATOM 748 O O . MET A 1 92 ? 5.690 3.644 -20.998 1.00 68.25 92 MET A O 1
ATOM 752 N N . ARG A 1 93 ? 5.739 5.637 -22.004 1.00 62.66 93 ARG A N 1
ATOM 753 C CA . ARG A 1 93 ? 5.697 6.383 -20.727 1.00 62.66 93 ARG A CA 1
ATOM 754 C C . ARG A 1 93 ? 4.382 6.174 -19.974 1.00 62.66 93 ARG A C 1
ATOM 756 O O . ARG A 1 93 ? 4.377 6.188 -18.741 1.00 62.66 93 ARG A O 1
ATOM 763 N N . ASN A 1 94 ? 3.293 5.971 -20.717 1.00 65.69 94 ASN A N 1
ATOM 764 C CA . ASN A 1 94 ? 1.954 5.758 -20.182 1.00 65.69 94 ASN A CA 1
ATOM 765 C C . ASN A 1 94 ? 1.252 4.601 -20.921 1.00 65.69 94 ASN A C 1
ATOM 767 O O . ASN A 1 94 ? 0.389 4.850 -21.766 1.00 65.69 94 ASN A O 1
ATOM 771 N N . PRO A 1 95 ? 1.678 3.348 -20.678 1.00 68.88 95 PRO A N 1
ATOM 772 C CA . PRO A 1 95 ? 1.108 2.194 -21.357 1.00 68.88 95 PRO A CA 1
ATOM 773 C C . PRO A 1 95 ? -0.362 2.039 -20.959 1.00 68.88 95 PRO A C 1
ATOM 775 O O . PRO A 1 95 ? -0.736 2.330 -19.819 1.00 68.88 95 PRO A O 1
ATOM 778 N N . ARG A 1 96 ? -1.193 1.583 -21.898 1.00 74.19 96 ARG A N 1
ATOM 779 C CA . ARG A 1 96 ? -2.603 1.271 -21.637 1.00 74.19 96 ARG A CA 1
ATOM 780 C C . ARG A 1 96 ? -2.870 -0.214 -21.838 1.00 74.19 96 ARG A C 1
ATOM 782 O O . ARG A 1 96 ? -2.161 -0.862 -22.604 1.00 74.19 96 ARG A O 1
ATOM 789 N N . LEU A 1 97 ? -3.880 -0.751 -21.166 1.00 74.00 97 LEU A N 1
ATOM 790 C C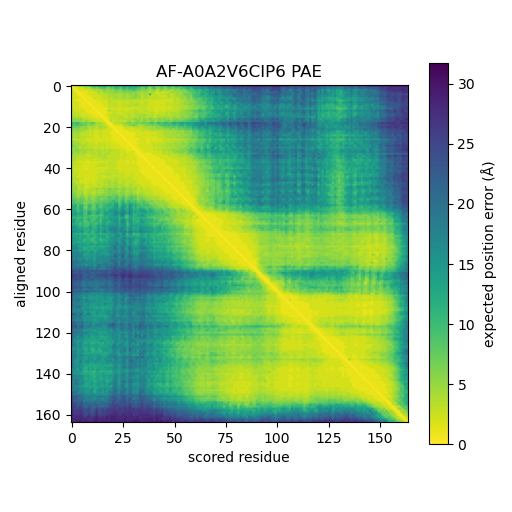A . LEU A 1 97 ? -4.205 -2.180 -21.217 1.00 74.00 97 LEU A CA 1
ATOM 791 C C . LEU A 1 97 ? -4.461 -2.667 -22.652 1.00 74.00 97 LEU A C 1
ATOM 793 O O . LEU A 1 97 ? -3.987 -3.736 -23.037 1.00 74.00 97 LEU A O 1
ATOM 797 N N . GLU A 1 98 ? -5.099 -1.828 -23.471 1.00 72.69 98 GLU A N 1
ATOM 798 C CA . GLU A 1 98 ? -5.448 -2.143 -24.859 1.00 72.69 98 GLU A CA 1
ATOM 799 C C . GLU A 1 98 ? -4.196 -2.362 -25.718 1.00 72.69 98 GLU A C 1
ATOM 801 O O . GLU A 1 98 ? -4.178 -3.232 -26.582 1.00 72.69 98 GLU A O 1
ATOM 806 N N . SER A 1 99 ? -3.110 -1.634 -25.434 1.00 70.75 99 SER A N 1
ATOM 807 C CA . SER A 1 99 ? -1.833 -1.779 -26.151 1.00 70.75 99 SER A CA 1
ATOM 808 C C . SER A 1 99 ? -1.089 -3.084 -25.853 1.00 70.75 99 SER A C 1
ATOM 810 O O . SER A 1 99 ? -0.163 -3.438 -26.580 1.00 70.75 99 SER A O 1
ATOM 812 N N . VAL A 1 100 ? -1.474 -3.802 -24.793 1.00 76.31 100 VAL A N 1
ATOM 813 C CA . VAL A 1 100 ? -0.800 -5.032 -24.343 1.00 76.31 100 VAL A CA 1
ATOM 814 C C . VAL A 1 100 ? -1.678 -6.274 -24.548 1.00 76.31 100 VAL A C 1
ATOM 816 O O . VAL A 1 100 ? -1.184 -7.394 -24.417 1.00 76.31 100 VAL A O 1
ATOM 819 N N . GLY A 1 101 ? -2.949 -6.084 -24.923 1.00 82.06 101 GLY A N 1
ATOM 820 C CA . GLY A 1 101 ? -3.901 -7.168 -25.166 1.00 82.06 101 GLY A CA 1
ATOM 821 C C . GLY A 1 101 ? -4.303 -7.914 -23.894 1.00 82.06 101 GLY A C 1
ATOM 822 O O . GLY A 1 101 ? -4.503 -9.121 -23.943 1.00 82.06 101 GLY A O 1
ATOM 823 N N . LEU A 1 102 ? -4.364 -7.215 -22.755 1.00 85.62 102 LEU A N 1
ATOM 824 C CA . LEU A 1 102 ? -4.739 -7.777 -21.456 1.00 85.62 102 LEU A CA 1
ATOM 825 C C . LEU A 1 102 ? -5.919 -7.026 -20.862 1.00 85.62 102 LEU A C 1
ATOM 827 O O . LEU A 1 102 ? -5.983 -5.798 -20.916 1.00 85.62 102 LEU A O 1
ATOM 831 N N . THR A 1 103 ? -6.804 -7.760 -20.203 1.00 90.12 103 THR A N 1
ATOM 832 C CA . THR A 1 103 ? -7.805 -7.180 -19.312 1.00 90.12 103 THR A CA 1
ATOM 833 C C . THR A 1 103 ? -7.180 -6.799 -17.968 1.00 90.12 103 THR A C 1
ATOM 835 O O . THR A 1 103 ? -6.126 -7.297 -17.562 1.00 90.12 103 THR A O 1
ATOM 838 N N . TYR A 1 104 ? -7.855 -5.918 -17.225 1.00 89.31 104 TYR A N 1
ATOM 839 C CA . TYR A 1 104 ? -7.400 -5.547 -15.884 1.00 89.31 104 TYR A CA 1
ATOM 840 C C . TYR A 1 104 ? -7.403 -6.744 -14.917 1.00 89.31 104 TYR A C 1
ATOM 842 O O . TYR A 1 104 ? -6.474 -6.894 -14.127 1.00 89.31 104 TYR A O 1
ATOM 850 N N . GLY A 1 105 ? -8.397 -7.633 -15.019 1.00 90.31 105 GLY A N 1
ATOM 851 C CA . GLY A 1 105 ? -8.483 -8.836 -14.186 1.00 90.31 105 GLY A CA 1
ATOM 852 C C . GLY A 1 105 ? -7.333 -9.818 -14.425 1.00 90.31 105 GLY A C 1
ATOM 853 O O . GLY A 1 105 ? -6.799 -10.380 -13.471 1.00 90.31 105 GLY A O 1
ATOM 854 N N . GLU A 1 106 ? -6.899 -9.991 -15.675 1.00 91.81 106 GLU A N 1
ATOM 855 C CA . GLU A 1 106 ? -5.732 -10.822 -16.002 1.00 91.81 106 GLU A CA 1
ATOM 856 C C . GLU A 1 106 ? -4.431 -10.219 -15.464 1.00 91.81 106 GLU A C 1
ATOM 858 O O . GLU A 1 106 ? -3.589 -10.949 -14.941 1.00 91.81 106 GLU A O 1
ATOM 863 N N . LEU A 1 107 ? -4.282 -8.890 -15.530 1.00 92.25 107 LEU A N 1
ATOM 864 C CA . LEU A 1 107 ? -3.126 -8.194 -14.962 1.00 92.25 107 LEU A CA 1
ATOM 865 C C . LEU A 1 107 ? -3.048 -8.374 -13.439 1.00 92.25 107 LEU A C 1
ATOM 867 O O . LEU A 1 107 ? -1.970 -8.643 -12.909 1.00 92.25 107 LEU A O 1
ATOM 871 N N . LEU A 1 108 ? -4.181 -8.255 -12.740 1.00 93.06 108 LEU A N 1
ATOM 872 C CA . LEU A 1 108 ? -4.247 -8.480 -11.295 1.00 93.06 108 LEU A CA 1
ATOM 873 C C . LEU A 1 108 ? -3.910 -9.926 -10.947 1.00 93.06 108 LEU A C 1
ATOM 875 O O . LEU A 1 108 ? -3.075 -10.166 -10.079 1.00 93.06 108 LEU A O 1
ATOM 879 N N . ARG A 1 109 ? -4.499 -10.886 -11.663 1.00 92.94 109 ARG A N 1
ATOM 880 C CA . ARG A 1 109 ? -4.232 -12.309 -11.450 1.00 92.94 109 ARG A CA 1
ATOM 881 C C . ARG A 1 109 ? -2.757 -12.637 -11.627 1.00 92.94 109 ARG A C 1
ATOM 883 O O . ARG A 1 109 ? -2.162 -13.280 -10.773 1.00 92.94 109 ARG A O 1
ATOM 890 N N . TRP A 1 110 ? -2.146 -12.143 -12.701 1.00 93.81 110 TRP A N 1
ATOM 891 C CA . TRP A 1 110 ? -0.714 -12.303 -12.914 1.00 93.81 110 TRP A CA 1
ATOM 892 C C . TRP A 1 110 ? 0.099 -11.713 -11.753 1.00 93.81 110 TRP A C 1
ATOM 894 O O . TRP A 1 110 ? 0.985 -12.383 -11.231 1.00 93.81 110 TRP A O 1
ATOM 904 N N . TYR A 1 111 ? -0.203 -10.492 -11.313 1.00 92.56 111 TYR A N 1
ATOM 905 C CA . TYR A 1 111 ? 0.570 -9.857 -10.250 1.00 92.56 111 TYR A CA 1
ATOM 906 C C . TYR A 1 111 ? 0.430 -10.591 -8.910 1.00 92.56 111 TYR A C 1
ATOM 908 O O . TYR A 1 111 ? 1.429 -10.988 -8.313 1.00 92.56 111 TYR A O 1
ATOM 916 N N . PHE A 1 112 ? -0.796 -10.824 -8.450 1.00 92.19 112 PHE A N 1
ATOM 917 C CA . PHE A 1 112 ? -1.019 -11.448 -7.150 1.00 92.19 112 PHE A CA 1
ATOM 918 C C . PHE A 1 112 ? -0.616 -12.920 -7.155 1.00 92.19 112 PHE A C 1
ATOM 920 O O . PHE A 1 112 ? 0.174 -13.330 -6.311 1.00 92.19 112 PHE A O 1
ATOM 927 N N . GLU A 1 113 ? -1.056 -13.704 -8.137 1.00 93.19 113 GLU A N 1
ATOM 928 C CA . GLU A 1 113 ? -0.847 -15.152 -8.098 1.00 93.19 113 GLU A CA 1
ATOM 929 C C . GLU A 1 113 ? 0.539 -15.566 -8.597 1.00 93.19 113 GLU A C 1
ATOM 931 O O . GLU A 1 113 ? 1.103 -16.530 -8.086 1.00 93.19 113 GLU A O 1
ATOM 936 N N . LYS A 1 114 ? 1.105 -14.875 -9.599 1.00 89.94 114 LYS A N 1
ATOM 937 C CA . LYS A 1 114 ? 2.404 -15.263 -10.185 1.00 89.94 114 LYS A CA 1
ATOM 938 C C . LYS A 1 114 ? 3.586 -14.491 -9.623 1.00 89.94 114 LYS A C 1
ATOM 940 O O . LYS A 1 114 ? 4.656 -15.078 -9.514 1.00 89.94 114 LYS A O 1
ATOM 945 N N . VAL A 1 115 ? 3.428 -13.204 -9.308 1.00 89.06 115 VAL A N 1
ATOM 946 C CA . VAL A 1 115 ? 4.542 -12.389 -8.790 1.00 89.06 115 VAL A CA 1
ATOM 947 C C . VAL A 1 115 ? 4.600 -12.440 -7.266 1.00 89.06 115 VAL A C 1
ATOM 949 O O . VAL A 1 115 ? 5.687 -12.593 -6.718 1.00 89.06 115 VAL A O 1
ATOM 952 N N . LEU A 1 116 ? 3.455 -12.322 -6.586 1.00 87.50 116 LEU A N 1
ATOM 953 C CA . LEU A 1 116 ? 3.398 -12.312 -5.119 1.00 87.50 116 LEU A CA 1
ATOM 954 C C . LEU A 1 116 ? 3.097 -13.682 -4.494 1.00 87.50 116 LEU A C 1
ATOM 956 O O . LEU A 1 116 ? 3.411 -13.883 -3.327 1.00 87.50 116 LEU A O 1
ATOM 960 N N . GLY A 1 117 ? 2.501 -14.618 -5.238 1.00 87.31 117 GLY A N 1
ATOM 961 C CA . GLY A 1 117 ? 2.094 -15.925 -4.707 1.00 87.31 117 GLY A CA 1
ATOM 962 C C . GLY A 1 117 ? 0.878 -15.872 -3.770 1.00 87.31 117 GLY A C 1
ATOM 963 O O . GLY A 1 117 ? 0.717 -16.745 -2.920 1.00 87.31 117 GLY A O 1
ATOM 964 N N . HIS A 1 118 ? 0.023 -14.858 -3.908 1.00 84.62 118 HIS A N 1
ATOM 965 C CA . HIS A 1 118 ? -1.172 -14.641 -3.089 1.00 84.62 118 HIS A CA 1
ATOM 966 C C . HIS A 1 118 ? -2.448 -14.568 -3.937 1.00 84.62 118 HIS A C 1
ATOM 968 O O . HIS A 1 118 ? -2.402 -14.364 -5.150 1.00 84.62 118 HIS A O 1
ATOM 974 N N . THR A 1 119 ? -3.608 -14.722 -3.297 1.00 87.75 119 THR A N 1
ATOM 975 C CA . THR A 1 119 ? -4.906 -14.522 -3.952 1.00 87.75 119 THR A CA 1
ATOM 976 C C . THR A 1 119 ? -5.174 -13.040 -4.203 1.00 87.75 119 THR A C 1
ATOM 978 O O . THR A 1 119 ? -4.680 -12.166 -3.489 1.00 87.75 119 THR A O 1
ATOM 981 N N . VAL A 1 120 ? -5.968 -12.749 -5.235 1.00 88.94 120 VAL A N 1
ATOM 982 C CA . VAL A 1 120 ? -6.385 -11.381 -5.564 1.00 88.94 120 VAL A CA 1
ATOM 983 C C . VAL A 1 120 ? -7.304 -10.850 -4.447 1.00 88.94 120 VAL A C 1
ATOM 985 O O . VAL A 1 120 ? -8.329 -11.481 -4.175 1.00 88.94 120 VAL A O 1
ATOM 988 N N . PRO A 1 121 ? -6.978 -9.713 -3.798 1.00 88.19 121 PRO A N 1
ATOM 989 C CA . PRO A 1 121 ? -7.836 -9.109 -2.780 1.00 88.19 121 PRO A CA 1
ATOM 990 C C . PRO A 1 121 ? -9.227 -8.754 -3.317 1.00 88.19 121 PRO A C 1
ATOM 992 O O . PRO A 1 121 ? -9.365 -8.333 -4.464 1.00 88.19 121 PRO A O 1
ATOM 995 N N . ALA A 1 122 ? -10.250 -8.866 -2.465 1.00 86.69 122 ALA A N 1
ATOM 996 C CA . ALA A 1 122 ? -11.628 -8.529 -2.834 1.00 86.69 122 ALA A CA 1
ATOM 997 C C . ALA A 1 122 ? -11.815 -7.026 -3.122 1.00 86.69 122 ALA A C 1
ATOM 999 O O . ALA A 1 122 ? -12.524 -6.665 -4.058 1.00 86.69 122 ALA A O 1
ATOM 1000 N N . ASP A 1 123 ? -11.147 -6.158 -2.352 1.00 88.31 123 ASP A N 1
ATOM 1001 C CA . ASP A 1 123 ? -11.135 -4.706 -2.561 1.00 88.31 123 ASP A CA 1
ATOM 1002 C C . ASP A 1 123 ? -9.730 -4.235 -2.966 1.00 88.31 123 ASP A C 1
ATOM 1004 O O . ASP A 1 123 ? -8.851 -3.969 -2.139 1.00 88.31 123 ASP A O 1
ATOM 1008 N N . ILE A 1 124 ? -9.521 -4.148 -4.279 1.00 90.38 124 ILE A N 1
ATOM 1009 C CA . ILE A 1 124 ? -8.254 -3.719 -4.882 1.00 90.38 124 ILE A CA 1
ATOM 1010 C C . ILE A 1 124 ? -8.003 -2.227 -4.679 1.00 90.38 124 ILE A C 1
ATOM 1012 O O . ILE A 1 124 ? -6.851 -1.805 -4.570 1.00 90.38 124 ILE A O 1
ATOM 1016 N N . ASP A 1 125 ? -9.060 -1.424 -4.602 1.00 87.75 125 ASP A N 1
ATOM 1017 C CA . ASP A 1 125 ? -8.927 0.019 -4.457 1.00 87.75 125 ASP A CA 1
ATOM 1018 C C . 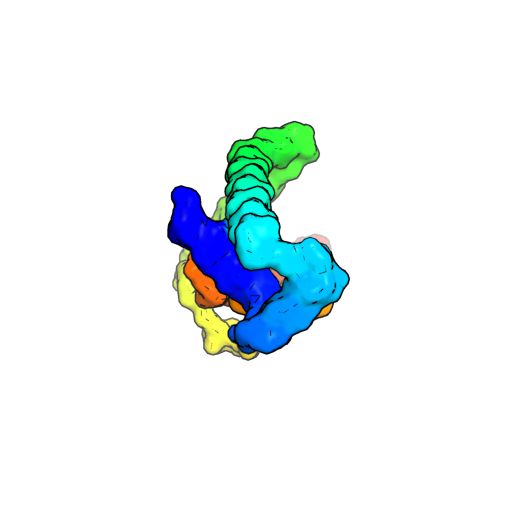ASP A 1 125 ? -8.465 0.370 -3.044 1.00 87.75 125 ASP A C 1
ATOM 1020 O O . ASP A 1 125 ? -7.598 1.232 -2.878 1.00 87.75 125 ASP A O 1
ATOM 1024 N N . LYS A 1 126 ? -8.993 -0.322 -2.027 1.00 83.19 126 LYS A N 1
ATOM 1025 C CA . LYS A 1 126 ? -8.483 -0.245 -0.655 1.00 83.19 126 LYS A CA 1
ATOM 1026 C C . LYS A 1 126 ? -7.036 -0.717 -0.586 1.00 83.19 126 LYS A C 1
ATOM 1028 O O . LYS A 1 126 ? -6.190 0.042 -0.125 1.00 83.19 126 LYS A O 1
ATOM 1033 N N . TYR A 1 127 ? -6.731 -1.885 -1.152 1.00 85.62 127 TYR A N 1
ATOM 1034 C CA . TYR A 1 127 ? -5.364 -2.407 -1.190 1.00 85.62 127 TYR A CA 1
ATOM 1035 C C . TYR A 1 127 ? -4.364 -1.411 -1.813 1.00 85.62 127 TYR A C 1
ATOM 1037 O O . TYR A 1 127 ? -3.293 -1.160 -1.264 1.00 85.62 127 TYR A O 1
ATOM 1045 N N . ALA A 1 128 ? -4.722 -0.783 -2.937 1.00 87.69 128 ALA A N 1
ATOM 1046 C CA . ALA A 1 128 ? -3.885 0.219 -3.593 1.00 87.69 128 ALA A CA 1
ATOM 1047 C C . ALA A 1 128 ? -3.654 1.464 -2.718 1.00 87.69 128 ALA A C 1
ATOM 1049 O O . ALA A 1 128 ? -2.535 1.987 -2.673 1.00 87.69 128 ALA A O 1
ATOM 1050 N N . ARG A 1 129 ? -4.691 1.942 -2.019 1.00 84.62 129 ARG A N 1
ATOM 1051 C CA . ARG A 1 129 ? -4.573 3.077 -1.090 1.00 84.62 129 ARG A CA 1
ATOM 1052 C C . ARG A 1 129 ? -3.678 2.743 0.098 1.00 84.62 129 ARG A C 1
ATOM 1054 O O . ARG A 1 129 ? -2.820 3.557 0.428 1.00 84.62 129 ARG A O 1
ATOM 1061 N N . ASP A 1 130 ? -3.820 1.549 0.666 1.00 81.44 130 ASP A N 1
ATOM 1062 C CA . ASP A 1 130 ? -3.034 1.091 1.819 1.00 81.44 130 ASP A CA 1
ATOM 1063 C C . ASP A 1 130 ? -1.541 0.952 1.462 1.00 81.44 130 ASP A C 1
ATOM 1065 O O . ASP A 1 130 ? -0.658 1.277 2.255 1.00 81.44 130 ASP A O 1
ATOM 1069 N N . LEU A 1 131 ? -1.226 0.590 0.212 1.00 81.75 131 LEU A N 1
ATOM 1070 C CA . LEU A 1 131 ? 0.148 0.629 -0.308 1.00 81.75 131 LEU A CA 1
ATOM 1071 C C . LEU A 1 131 ? 0.695 2.059 -0.515 1.00 81.75 131 LEU A C 1
ATOM 1073 O O . LEU A 1 131 ? 1.911 2.261 -0.627 1.00 81.75 131 LEU A O 1
ATOM 1077 N N . GLY A 1 132 ? -0.172 3.072 -0.526 1.00 82.81 132 GLY A N 1
ATOM 1078 C CA . GLY A 1 132 ? 0.178 4.482 -0.705 1.00 82.81 132 GLY A CA 1
ATOM 1079 C C . GLY A 1 132 ? 0.095 4.975 -2.150 1.00 82.81 132 GLY A C 1
ATOM 1080 O O . GLY A 1 132 ? 0.710 5.990 -2.484 1.00 82.81 132 GLY A O 1
ATOM 1081 N N . PHE A 1 133 ? -0.638 4.286 -3.030 1.00 85.56 133 PHE A N 1
ATOM 1082 C CA . PHE A 1 133 ? -0.911 4.814 -4.365 1.00 85.56 133 PHE A CA 1
ATOM 1083 C C . PHE A 1 133 ? -1.931 5.953 -4.297 1.00 85.56 133 PHE A C 1
ATOM 1085 O O . PHE A 1 133 ? -2.969 5.846 -3.650 1.00 85.56 133 PHE A O 1
ATOM 1092 N N . ALA A 1 134 ? -1.663 7.032 -5.036 1.00 84.88 134 ALA A N 1
ATOM 1093 C CA . ALA A 1 134 ? -2.542 8.203 -5.090 1.00 84.88 134 ALA A CA 1
ATOM 1094 C C . ALA A 1 134 ? -3.925 7.905 -5.702 1.00 84.88 134 ALA A C 1
ATOM 1096 O O . ALA A 1 134 ? -4.877 8.645 -5.472 1.00 84.88 134 ALA A O 1
ATOM 1097 N N . SER A 1 135 ? -4.035 6.848 -6.512 1.00 87.12 135 SER A N 1
ATOM 1098 C CA . SER A 1 135 ? -5.297 6.388 -7.087 1.00 87.12 135 SER A CA 1
ATOM 1099 C C . SER A 1 135 ? -5.205 4.929 -7.557 1.00 87.12 135 SER A C 1
ATOM 1101 O O . SER A 1 135 ? -4.101 4.452 -7.851 1.00 87.12 135 SER A O 1
ATOM 1103 N N . PRO A 1 136 ? -6.346 4.234 -7.727 1.00 87.12 136 PRO A N 1
ATOM 1104 C CA . PRO A 1 136 ? -6.383 2.906 -8.348 1.00 87.12 136 PRO A CA 1
ATOM 1105 C C . PRO A 1 136 ? -5.736 2.867 -9.738 1.00 87.12 136 PRO A C 1
ATOM 1107 O O . PRO A 1 136 ? -5.054 1.917 -10.113 1.00 87.12 136 PRO A O 1
ATOM 1110 N N . ASP A 1 137 ? -5.878 3.949 -10.502 1.00 88.38 137 ASP A N 1
ATOM 1111 C CA . ASP A 1 137 ? -5.259 4.086 -11.817 1.00 88.38 137 ASP A CA 1
ATOM 1112 C C . ASP A 1 137 ? -3.724 4.220 -11.7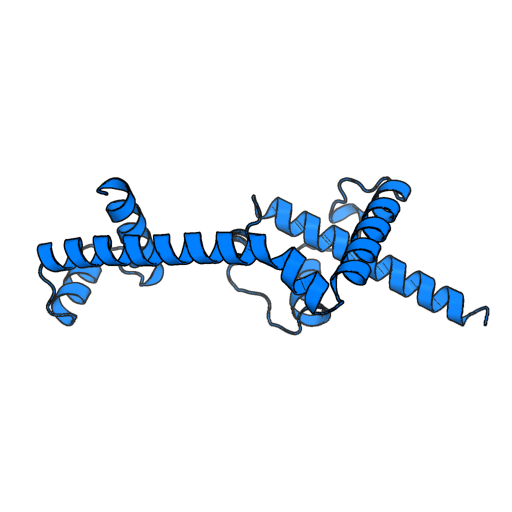37 1.00 88.38 137 ASP A C 1
ATOM 1114 O O . ASP A 1 137 ? -3.001 3.680 -12.578 1.00 88.38 137 ASP A O 1
ATOM 1118 N N . ALA A 1 138 ? -3.191 4.871 -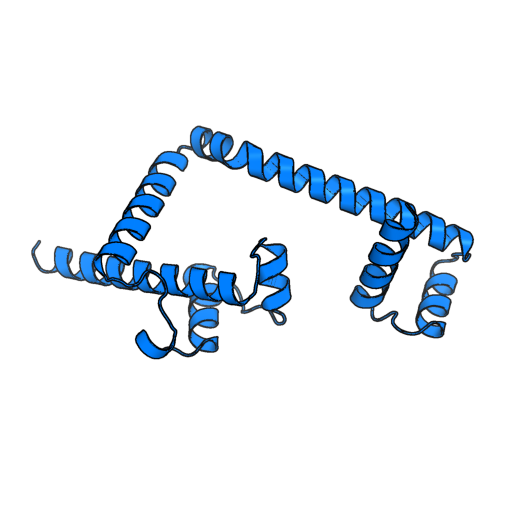10.695 1.00 87.25 138 ALA A N 1
ATOM 1119 C CA . ALA A 1 138 ? -1.751 4.889 -10.441 1.00 87.25 138 ALA A CA 1
ATOM 1120 C C . ALA A 1 138 ? -1.206 3.485 -10.136 1.00 87.25 138 ALA A C 1
ATOM 1122 O O . ALA A 1 138 ? -0.154 3.121 -10.669 1.00 87.25 138 ALA A O 1
ATOM 1123 N N . PHE A 1 139 ? -1.945 2.690 -9.357 1.00 90.94 139 PHE A N 1
ATOM 1124 C CA . PHE A 1 139 ? -1.611 1.291 -9.089 1.00 90.94 139 PHE A CA 1
ATOM 1125 C C . PHE A 1 139 ? -1.647 0.448 -10.366 1.00 90.94 139 PHE A C 1
ATOM 1127 O O . PHE A 1 139 ? -0.649 -0.180 -10.722 1.00 90.94 139 PHE A O 1
ATOM 1134 N N . ARG A 1 140 ? -2.735 0.528 -11.139 1.00 90.81 140 ARG A N 1
ATOM 1135 C CA . ARG A 1 140 ? -2.869 -0.156 -12.434 1.00 90.81 140 ARG A CA 1
ATOM 1136 C C . ARG A 1 140 ? -1.701 0.139 -13.375 1.00 90.81 140 ARG A C 1
ATOM 1138 O O . ARG A 1 140 ? -1.134 -0.781 -13.962 1.00 90.81 140 ARG A O 1
ATOM 1145 N N . ARG A 1 141 ? -1.303 1.409 -13.512 1.00 88.62 141 ARG A N 1
ATOM 1146 C CA . ARG A 1 141 ? -0.135 1.785 -14.328 1.00 88.62 141 ARG A CA 1
ATOM 1147 C C . ARG A 1 141 ? 1.164 1.181 -13.809 1.00 88.62 141 ARG A C 1
ATOM 1149 O O . ARG A 1 141 ? 2.007 0.800 -14.617 1.00 88.62 141 ARG A O 1
ATOM 1156 N N . ALA A 1 142 ? 1.353 1.124 -12.492 1.00 90.12 142 ALA A N 1
ATOM 1157 C CA . ALA A 1 142 ? 2.540 0.517 -11.899 1.00 90.12 142 ALA A CA 1
ATOM 1158 C C . ALA A 1 142 ? 2.614 -0.984 -12.215 1.00 90.12 142 ALA A C 1
ATOM 1160 O O . ALA A 1 142 ? 3.663 -1.452 -12.663 1.00 90.12 142 ALA A O 1
ATOM 1161 N N . LEU A 1 143 ? 1.492 -1.702 -12.094 1.00 91.88 143 LEU A N 1
ATOM 1162 C CA . LEU A 1 143 ? 1.400 -3.116 -12.469 1.00 91.88 143 LEU A CA 1
ATOM 1163 C C . LEU A 1 143 ? 1.696 -3.337 -13.953 1.00 91.88 143 LEU A C 1
ATOM 1165 O O . LEU A 1 143 ? 2.457 -4.233 -14.307 1.00 91.88 143 LEU A O 1
ATOM 1169 N N . LEU A 1 144 ? 1.151 -2.492 -14.829 1.00 90.12 144 LEU A N 1
ATOM 1170 C CA . LEU A 1 144 ? 1.366 -2.623 -16.268 1.00 90.12 144 LEU A CA 1
ATOM 1171 C C . LEU A 1 144 ? 2.834 -2.389 -16.658 1.00 90.12 144 LEU A C 1
ATOM 1173 O O . LEU A 1 144 ? 3.379 -3.105 -17.497 1.00 90.12 144 LEU A O 1
ATOM 1177 N N . LYS A 1 145 ? 3.501 -1.420 -16.018 1.00 89.19 145 LYS A N 1
ATOM 1178 C CA . LYS A 1 145 ? 4.943 -1.187 -16.189 1.00 89.19 145 LYS A CA 1
ATOM 1179 C C . LYS A 1 145 ? 5.772 -2.387 -15.734 1.00 89.19 145 LYS A C 1
ATOM 1181 O O . LYS A 1 145 ? 6.731 -2.749 -16.411 1.00 89.19 145 LYS A O 1
ATOM 1186 N N . GLU A 1 146 ? 5.408 -3.003 -14.611 1.00 91.69 146 GLU A N 1
ATOM 1187 C CA . GLU A 1 146 ? 6.060 -4.220 -14.117 1.00 91.69 146 GLU A CA 1
ATOM 1188 C C . GLU A 1 146 ? 5.855 -5.396 -15.081 1.00 91.69 146 GLU A C 1
ATOM 1190 O O . GLU A 1 146 ? 6.816 -6.093 -15.404 1.00 91.69 146 GLU A O 1
ATOM 1195 N N . TYR A 1 147 ? 4.640 -5.568 -15.608 1.00 90.75 147 TYR A N 1
ATOM 1196 C CA . TYR A 1 147 ? 4.323 -6.616 -16.578 1.00 90.75 147 TYR A CA 1
ATOM 1197 C C . TYR A 1 147 ? 5.167 -6.502 -17.849 1.00 90.75 147 TYR A C 1
ATOM 1199 O O . TYR A 1 147 ? 5.793 -7.472 -18.279 1.00 90.75 147 TYR A O 1
ATOM 1207 N N . LEU A 1 148 ? 5.226 -5.302 -18.433 1.00 88.62 148 LEU A N 1
ATOM 1208 C CA . LEU A 1 148 ? 6.023 -5.040 -19.632 1.00 88.62 148 LEU A CA 1
ATOM 1209 C C . LEU A 1 148 ? 7.513 -5.284 -19.388 1.00 88.62 148 LEU A C 1
ATOM 1211 O O . LEU A 1 148 ? 8.179 -5.891 -20.227 1.00 88.62 148 LEU A O 1
ATOM 1215 N N . TYR A 1 149 ? 8.016 -4.858 -18.229 1.00 88.12 149 TYR A N 1
ATOM 1216 C CA . TYR A 1 149 ? 9.404 -5.069 -17.845 1.00 88.12 149 TYR A CA 1
ATOM 1217 C C . TYR A 1 149 ? 9.745 -6.563 -17.743 1.00 88.12 149 TYR A C 1
ATOM 1219 O O . TYR A 1 149 ? 10.666 -7.024 -18.410 1.00 88.12 149 TYR A O 1
ATOM 1227 N N . GLN A 1 150 ? 8.958 -7.352 -17.005 1.00 89.12 150 GLN A N 1
ATOM 1228 C CA . GLN A 1 150 ? 9.206 -8.795 -16.877 1.00 89.12 150 GLN A CA 1
ATOM 1229 C C . GLN A 1 150 ? 9.015 -9.567 -18.187 1.00 89.12 150 GLN A C 1
ATOM 1231 O O . GLN A 1 150 ? 9.656 -10.594 -18.405 1.00 89.12 150 GLN A O 1
ATOM 1236 N N . ARG A 1 151 ? 8.116 -9.109 -19.065 1.00 87.00 151 ARG A N 1
ATOM 1237 C CA . ARG A 1 151 ? 7.955 -9.695 -20.401 1.00 87.00 151 ARG A CA 1
ATOM 1238 C C . ARG A 1 151 ? 9.187 -9.445 -21.270 1.00 87.00 151 ARG A C 1
ATOM 1240 O O . ARG A 1 151 ? 9.557 -10.318 -22.052 1.00 87.00 151 ARG A O 1
ATOM 1247 N N . TYR A 1 152 ? 9.800 -8.270 -21.151 1.00 84.75 152 TYR A N 1
ATOM 1248 C CA . TYR A 1 152 ? 11.031 -7.951 -21.864 1.00 84.75 152 TYR A CA 1
ATOM 1249 C C . TYR A 1 152 ? 12.222 -8.758 -21.343 1.00 84.75 152 TYR A C 1
ATOM 1251 O O . TYR A 1 152 ? 12.916 -9.365 -22.154 1.00 84.75 152 TYR A O 1
ATOM 1259 N N . GLU A 1 153 ? 12.413 -8.816 -20.021 1.00 85.31 153 GLU A N 1
ATOM 1260 C CA . GLU A 1 153 ? 13.488 -9.599 -19.388 1.00 85.31 153 GLU A CA 1
ATOM 1261 C C . GLU A 1 153 ? 13.428 -11.068 -19.834 1.00 85.31 153 GLU A C 1
ATOM 1263 O O . GLU A 1 153 ? 14.386 -11.554 -20.428 1.00 85.31 153 GLU A O 1
ATOM 1268 N N . ARG A 1 154 ? 12.256 -11.719 -19.739 1.00 84.12 154 ARG A N 1
ATOM 1269 C CA . ARG A 1 154 ? 12.066 -13.103 -20.221 1.00 84.12 154 ARG A CA 1
ATOM 1270 C C . ARG A 1 154 ? 12.389 -13.289 -21.704 1.00 84.12 154 ARG A C 1
ATOM 1272 O O . ARG A 1 154 ? 12.886 -14.333 -22.111 1.00 84.12 154 ARG A O 1
ATOM 1279 N N . ARG A 1 155 ? 12.074 -12.304 -22.553 1.00 79.62 155 ARG A N 1
ATOM 1280 C CA . ARG A 1 155 ? 12.380 -12.390 -23.991 1.00 79.62 155 ARG A CA 1
ATOM 1281 C C . ARG A 1 155 ? 13.882 -12.276 -24.251 1.00 79.62 155 ARG A C 1
ATOM 1283 O O . ARG A 1 155 ? 14.376 -12.932 -25.165 1.00 79.62 155 ARG A O 1
ATOM 1290 N N . ASN A 1 156 ? 14.582 -11.447 -23.482 1.00 75.75 156 ASN A N 1
ATOM 1291 C CA . ASN A 1 156 ? 16.025 -11.284 -23.600 1.00 75.75 156 ASN A CA 1
ATOM 1292 C C . ASN A 1 156 ? 16.786 -12.488 -23.044 1.00 75.75 156 ASN A C 1
ATOM 1294 O O . ASN A 1 156 ? 17.710 -12.938 -23.709 1.00 75.75 156 ASN A O 1
ATOM 1298 N N . GLU A 1 157 ? 16.371 -13.050 -21.908 1.00 73.56 157 GLU A N 1
ATOM 1299 C CA . GLU A 1 157 ? 16.931 -14.299 -21.362 1.00 73.56 157 GLU A CA 1
ATOM 1300 C C . GLU A 1 157 ? 16.847 -15.431 -22.397 1.00 73.56 157 GLU A C 1
ATOM 1302 O O . GLU A 1 157 ? 17.870 -15.973 -22.810 1.00 73.56 157 GLU A O 1
ATOM 1307 N N . ASN A 1 158 ? 15.654 -15.663 -22.957 1.00 66.50 158 ASN A N 1
ATOM 1308 C CA . ASN A 1 158 ? 15.436 -16.673 -23.999 1.00 66.50 158 ASN A CA 1
ATOM 1309 C C . ASN A 1 158 ? 16.190 -16.397 -25.316 1.00 66.50 158 ASN A C 1
ATOM 1311 O O . ASN A 1 158 ? 16.336 -17.295 -26.146 1.00 66.50 158 ASN A O 1
ATOM 1315 N N . SER A 1 159 ? 16.599 -15.147 -25.566 1.00 61.84 159 SER A N 1
ATOM 1316 C CA . SER A 1 159 ? 17.395 -14.787 -26.748 1.00 61.84 159 SER A CA 1
ATOM 1317 C C . SER A 1 159 ? 18.883 -15.019 -26.492 1.00 61.84 159 SER A C 1
A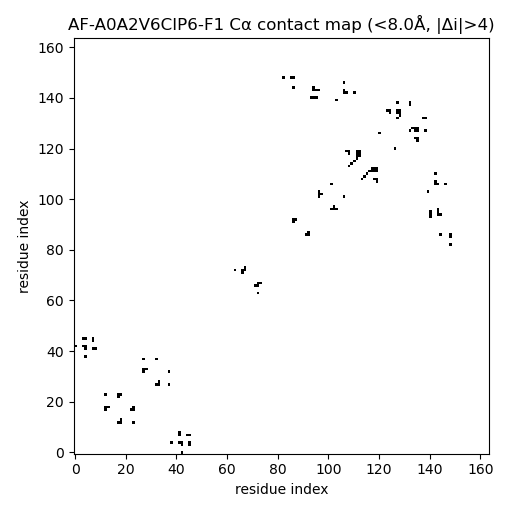TOM 1319 O O . SER A 1 159 ? 19.561 -15.532 -27.372 1.00 61.84 159 SER A O 1
ATOM 1321 N N . SER A 1 160 ? 19.378 -14.715 -25.291 1.00 60.75 160 SER A N 1
ATOM 1322 C CA . SER A 1 160 ? 20.764 -14.973 -24.883 1.00 60.75 160 SER A CA 1
ATOM 1323 C C . SER A 1 160 ? 21.077 -16.471 -24.807 1.00 60.75 160 SER A C 1
ATOM 1325 O O . SER A 1 160 ? 22.150 -16.880 -25.231 1.00 60.75 160 SER A O 1
ATOM 1327 N N . GLU A 1 161 ? 20.127 -17.301 -24.365 1.00 57.38 161 GLU A N 1
ATOM 1328 C CA . GLU A 1 161 ? 20.275 -18.769 -24.335 1.00 57.38 161 GLU A CA 1
ATOM 1329 C C . GLU A 1 161 ? 20.281 -19.423 -25.728 1.00 57.38 161 GLU A C 1
ATOM 1331 O O . GLU A 1 161 ? 20.753 -20.543 -25.885 1.00 57.38 161 GLU A O 1
ATOM 1336 N N . ARG A 1 162 ? 19.771 -18.741 -26.762 1.00 53.53 162 ARG A N 1
ATOM 1337 C CA . ARG A 1 162 ? 19.771 -19.246 -28.149 1.00 53.53 162 ARG A CA 1
ATOM 1338 C C . ARG A 1 162 ? 21.058 -18.948 -28.921 1.00 53.53 162 ARG A C 1
ATOM 1340 O O . ARG A 1 162 ? 21.223 -19.479 -30.016 1.00 53.53 162 ARG A O 1
ATOM 1347 N N . PHE A 1 163 ? 21.932 -18.100 -28.382 1.00 50.44 163 PHE A N 1
ATOM 1348 C CA . PHE A 1 163 ? 23.206 -17.711 -28.997 1.00 50.44 163 PHE A CA 1
ATOM 1349 C C . PHE A 1 163 ? 24.423 -18.039 -28.108 1.00 50.44 163 PHE A C 1
ATOM 1351 O O . PHE A 1 163 ? 25.506 -17.510 -28.359 1.00 50.44 163 PHE A O 1
ATOM 1358 N N . GLY A 1 164 ? 24.237 -18.879 -27.083 1.00 42.47 164 GLY A N 1
ATOM 1359 C CA . GLY A 1 164 ? 25.291 -19.412 -26.212 1.00 42.47 164 GLY A CA 1
ATOM 1360 C C . GLY A 1 164 ? 25.674 -20.841 -26.565 1.00 42.47 164 GLY A C 1
ATOM 1361 O O . GLY A 1 164 ? 24.774 -21.597 -26.994 1.00 42.47 164 GLY A O 1
#

Mean predicted aligned error: 10.48 Å

pLDDT: mean 84.7, std 8.98, range [42.47, 94.44]

Foldseek 3Di:
DVVLLVVLVVVVCVVVVVPDPVSVVVVCVVVVHDPVNSSVVSVVSSVVVVVVVVVVVVCVVCVLVVCVVVVNNVVVVVLVVVLVVVCVVVVNPPPDCVNVVDDLVRLQCCCACVVVVHDRDPDQQVVCVVVPQPGSSSVSRVSVSVVVSVVVVVVVVVVVVVVD

Secondary structure (DSSP, 8-state):
-HHHHHHHHHHHHHHTT--SHHHHHHHHHHTT--HHHHHHHHHHHHHHHHHHHHHHHHHHHHHHHHHHHTT-HHHHHHHHHHHHHHHHHTT-SS--GGGTT--HHHHHHIIIIIII-SPPPS-HHHHHHHTT-SSHHHHHHHHHHHHHHHHHHHHHHHHHTT--